Protein AF-A0A2E5E1Z0-F1 (afdb_monomer_lite)

Secondary structure (DSSP, 8-state):
--THHHHHHHHHHHHHHHTTTSS-TT---TT--HHHHHHHHHHHHHHHHHHHHHHTTSSS--HHHHHHHHHHHHHHHHHHHHHHHHHHH-GGGHHHHHHHHHHHHHHHHHHHHHHHHHHHHTT-TTHHHHHSSSHHHHHHHHHHHHHHSHHHHHHHHHSTTSS--TTS---

Radius of gyration: 18.11 Å; chains: 1; bounding box: 48×46×43 Å

Sequence (171 aa):
MNHISRFVWVFGLLLVLMSCKQQDPWHDSEEWDPETTARHLNVLLKAQVDVLQQAVGLDGLPQNLRQELWALLVDECDTGYEVFVRVNRNGRLKQQVCDALNSIVGDLQSRKVLLLEQLQAEGQSSILESTAPSHEAWEVLKPRINGYSVQALQIRCRHPEGYWDWSIPSD

Structure (mmCIF, N/CA/C/O backbone):
data_AF-A0A2E5E1Z0-F1
#
_entry.id   AF-A0A2E5E1Z0-F1
#
loop_
_atom_site.group_PDB
_atom_site.id
_atom_site.type_symbol
_atom_site.label_atom_id
_atom_site.label_alt_id
_atom_site.label_comp_id
_atom_site.label_asym_id
_atom_site.label_entity_id
_atom_site.label_seq_id
_atom_site.pdbx_PDB_ins_code
_atom_site.Cartn_x
_atom_site.Cartn_y
_atom_site.Cartn_z
_atom_site.occupancy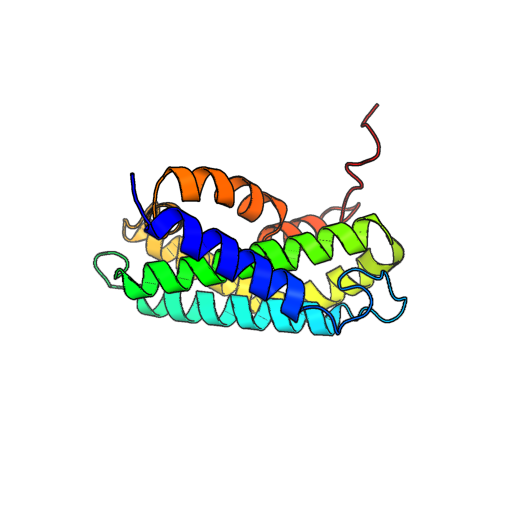
_atom_site.B_iso_or_equiv
_atom_site.auth_seq_id
_atom_site.auth_comp_id
_atom_site.auth_asym_id
_atom_site.auth_atom_id
_atom_site.pdbx_PDB_model_num
ATOM 1 N N . MET A 1 1 ? -4.996 -31.784 23.203 1.00 45.25 1 MET A N 1
ATOM 2 C CA . MET A 1 1 ? -4.063 -31.443 22.103 1.00 45.25 1 MET A CA 1
ATOM 3 C C . MET A 1 1 ? -4.874 -31.423 20.818 1.00 45.25 1 MET A C 1
ATOM 5 O O . MET A 1 1 ? -5.423 -32.447 20.438 1.00 45.25 1 MET A O 1
ATOM 9 N N . ASN A 1 2 ? -5.097 -30.224 20.278 1.00 40.16 2 ASN A N 1
ATOM 10 C CA . ASN A 1 2 ? -6.302 -29.867 19.523 1.00 40.16 2 ASN A CA 1
ATOM 11 C C . ASN A 1 2 ? -6.253 -30.242 18.035 1.00 40.16 2 ASN A C 1
ATOM 13 O O . ASN A 1 2 ? -5.338 -29.860 17.309 1.00 40.16 2 ASN A O 1
ATOM 17 N N . HIS A 1 3 ? -7.325 -30.890 17.573 1.00 42.09 3 HIS A N 1
ATOM 18 C CA . HIS A 1 3 ? -7.595 -31.250 16.176 1.00 42.09 3 HIS A CA 1
ATOM 19 C C . HIS A 1 3 ? -7.680 -30.051 15.210 1.00 42.09 3 HIS A C 1
ATOM 21 O O . HIS A 1 3 ? -7.555 -30.234 14.002 1.00 42.09 3 HIS A O 1
ATOM 27 N N . ILE A 1 4 ? -7.808 -28.826 15.728 1.00 48.97 4 ILE A N 1
ATOM 28 C CA . ILE A 1 4 ? -7.885 -27.586 14.938 1.00 48.97 4 ILE A CA 1
ATOM 29 C C . ILE A 1 4 ? -6.546 -27.270 14.248 1.00 48.97 4 ILE A C 1
ATOM 31 O O . ILE A 1 4 ? -6.531 -26.759 13.132 1.00 48.97 4 ILE A O 1
ATOM 35 N N . SER A 1 5 ? -5.414 -27.666 14.843 1.00 45.12 5 SER A N 1
ATOM 36 C CA . SER A 1 5 ? -4.092 -27.418 14.252 1.00 45.12 5 SER A CA 1
ATOM 37 C C . SER A 1 5 ? -3.875 -28.209 12.955 1.00 45.12 5 SER A C 1
ATOM 39 O O . SER A 1 5 ? -3.262 -27.694 12.031 1.00 45.12 5 SER A O 1
ATOM 41 N N . ARG A 1 6 ? -4.441 -29.415 12.810 1.00 46.44 6 ARG A N 1
ATOM 42 C CA . ARG A 1 6 ? -4.255 -30.228 11.592 1.00 46.44 6 ARG A CA 1
ATOM 43 C C . ARG A 1 6 ? -5.072 -29.733 10.393 1.00 46.44 6 ARG A C 1
ATOM 45 O O . ARG A 1 6 ? -4.667 -29.972 9.262 1.00 46.44 6 ARG A O 1
ATOM 52 N N . PHE A 1 7 ? -6.181 -29.028 10.620 1.00 46.41 7 PHE A N 1
ATOM 53 C CA . PHE A 1 7 ? -7.069 -28.578 9.541 1.00 46.41 7 PHE A CA 1
ATOM 54 C C . PHE A 1 7 ? -6.517 -27.361 8.781 1.00 46.41 7 PHE A C 1
ATOM 56 O O . PHE A 1 7 ? -6.636 -27.295 7.561 1.00 46.41 7 PHE A O 1
ATOM 63 N N . VAL A 1 8 ? -5.838 -26.443 9.478 1.00 52.44 8 VAL A N 1
ATOM 64 C CA . VAL A 1 8 ? -5.233 -25.244 8.866 1.00 52.44 8 VAL A CA 1
ATOM 65 C C . VAL A 1 8 ? -4.062 -25.613 7.949 1.00 52.44 8 VAL A C 1
ATOM 67 O O . VAL A 1 8 ? -3.936 -25.066 6.856 1.00 52.44 8 VAL A O 1
ATOM 70 N N . TRP A 1 9 ? -3.256 -26.608 8.333 1.00 45.88 9 TRP A N 1
ATOM 71 C CA . TRP A 1 9 ? -2.148 -27.083 7.499 1.00 45.88 9 TRP A CA 1
ATOM 72 C C . TRP A 1 9 ? -2.624 -27.795 6.230 1.00 45.88 9 TRP A C 1
ATOM 74 O O . TRP A 1 9 ? -2.034 -27.605 5.172 1.00 45.88 9 TRP A O 1
ATOM 84 N N . VAL A 1 10 ? -3.713 -28.568 6.301 1.00 5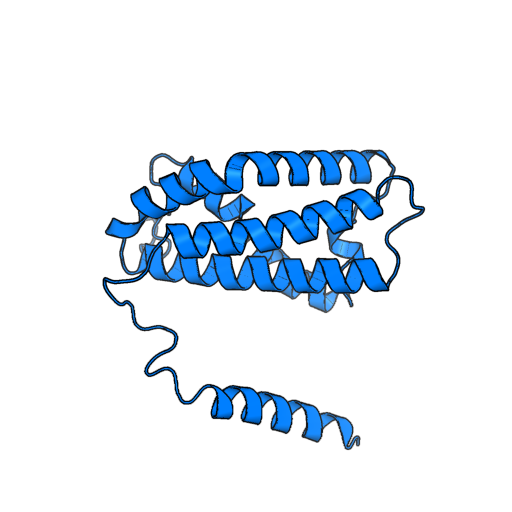3.34 10 VAL A N 1
ATOM 85 C CA . VAL A 1 10 ? -4.260 -29.272 5.128 1.00 53.34 10 VAL A CA 1
ATOM 86 C C . VAL A 1 10 ? -4.925 -28.299 4.150 1.00 53.34 10 VAL A C 1
ATOM 88 O O . VAL A 1 10 ? -4.770 -28.468 2.944 1.00 53.34 10 VAL A O 1
ATOM 91 N N . PHE A 1 11 ? -5.594 -27.246 4.635 1.00 51.34 11 PHE A N 1
ATOM 92 C CA . PHE A 1 11 ? -6.204 -26.232 3.766 1.00 51.34 11 PHE A CA 1
ATOM 93 C C . PHE A 1 11 ? -5.157 -25.313 3.113 1.00 51.34 11 PHE A C 1
ATOM 95 O O . PHE A 1 11 ? -5.265 -25.011 1.927 1.00 51.34 11 PHE A O 1
ATOM 102 N N . GLY A 1 12 ? -4.094 -24.949 3.843 1.00 50.94 12 GLY A N 1
ATOM 103 C CA . GLY A 1 12 ? -2.945 -24.231 3.281 1.00 50.94 12 GLY A CA 1
ATOM 104 C C . GLY A 1 12 ? -2.202 -25.045 2.215 1.00 50.94 12 GLY A C 1
ATOM 105 O O . GLY A 1 12 ? -1.870 -24.513 1.160 1.00 50.94 12 GLY A O 1
ATOM 106 N N . LEU A 1 13 ? -2.018 -26.355 2.431 1.00 47.66 13 LEU A N 1
ATOM 107 C CA . LEU A 1 13 ? -1.400 -27.244 1.440 1.00 47.66 13 LEU A CA 1
ATOM 108 C C . LEU A 1 13 ? -2.299 -27.454 0.207 1.00 47.66 13 LEU A C 1
ATOM 110 O O . LEU A 1 13 ? -1.798 -27.531 -0.910 1.00 47.66 13 LEU A O 1
ATOM 114 N N . LEU A 1 14 ? -3.623 -27.517 0.390 1.00 45.97 14 LEU A N 1
ATOM 115 C CA . LEU A 1 14 ? -4.590 -27.630 -0.707 1.00 45.97 14 LEU A CA 1
ATOM 116 C C . LEU A 1 14 ? -4.667 -26.359 -1.559 1.00 45.97 14 LEU A C 1
ATOM 118 O O . LEU A 1 14 ? -4.772 -26.475 -2.774 1.00 45.97 14 LEU A O 1
ATOM 122 N N . LEU A 1 15 ? -4.553 -25.166 -0.968 1.00 52.38 15 LEU A N 1
ATOM 123 C CA . LEU A 1 15 ? -4.454 -23.918 -1.735 1.00 52.38 15 LEU A CA 1
ATOM 124 C C . LEU A 1 15 ? -3.137 -23.843 -2.522 1.00 52.38 15 LEU A C 1
ATOM 126 O O . LEU A 1 15 ? -3.148 -23.454 -3.684 1.00 52.38 15 LEU A O 1
ATOM 130 N N . VAL A 1 16 ? -2.025 -24.314 -1.948 1.00 50.25 16 VAL A N 1
ATOM 131 C CA . VAL A 1 16 ? -0.734 -24.414 -2.654 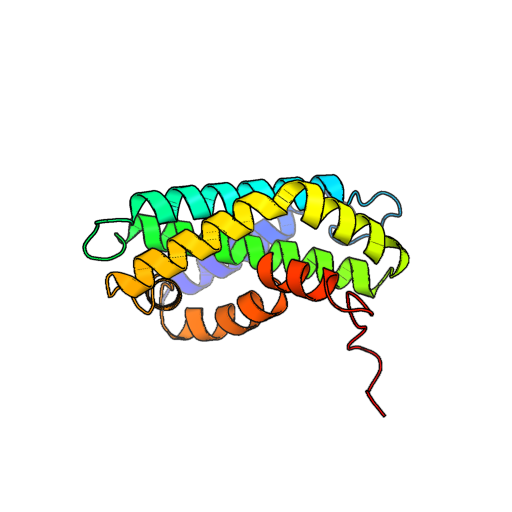1.00 50.25 16 VAL A CA 1
ATOM 132 C C . VAL A 1 16 ? -0.788 -25.426 -3.810 1.00 50.25 16 VAL A C 1
ATOM 134 O O . VAL A 1 16 ? -0.227 -25.171 -4.872 1.00 50.25 16 VAL A O 1
ATOM 137 N N . LEU A 1 17 ? -1.493 -26.551 -3.643 1.00 41.41 17 LEU A N 1
ATOM 138 C CA . LEU A 1 17 ? -1.612 -27.595 -4.670 1.00 41.41 17 LEU A CA 1
ATOM 139 C C . LEU A 1 17 ? -2.683 -27.296 -5.735 1.00 41.41 17 LEU A C 1
ATOM 141 O O . LEU A 1 17 ? -2.544 -27.750 -6.868 1.00 41.41 17 LEU A O 1
ATOM 145 N N . MET A 1 18 ? -3.731 -26.524 -5.424 1.00 42.41 18 MET A N 1
ATOM 146 C CA . MET A 1 18 ? -4.729 -26.089 -6.418 1.00 42.41 18 MET A CA 1
ATOM 147 C C . MET A 1 18 ? -4.286 -24.870 -7.239 1.00 42.41 18 MET A C 1
ATOM 149 O O . MET A 1 18 ? -4.858 -24.623 -8.298 1.00 42.41 18 MET A O 1
ATOM 153 N N . SER A 1 19 ? -3.212 -24.184 -6.839 1.00 42.31 19 SER A N 1
ATOM 154 C CA . SER A 1 19 ? -2.505 -23.216 -7.691 1.00 42.31 19 SER A CA 1
ATOM 155 C C . SER A 1 19 ? -1.679 -23.874 -8.812 1.00 42.31 19 SER A C 1
ATOM 157 O O . SER A 1 19 ? -1.123 -23.182 -9.666 1.00 42.31 19 SER A O 1
ATOM 159 N N . CYS A 1 20 ? -1.639 -25.211 -8.897 1.00 37.38 20 CYS A N 1
ATOM 160 C CA . CYS A 1 20 ? -1.053 -25.942 -10.024 1.00 37.38 20 CYS A CA 1
ATOM 161 C C . CYS A 1 20 ? -1.940 -25.897 -11.282 1.00 37.38 20 CYS A C 1
ATOM 163 O O . CYS A 1 20 ? -2.439 -26.930 -11.716 1.00 37.38 20 CYS A O 1
ATOM 165 N N . LYS A 1 21 ? -2.093 -24.715 -11.892 1.00 35.91 21 LYS A N 1
ATOM 166 C CA . LYS A 1 21 ? -2.239 -24.527 -13.355 1.00 35.91 21 LYS A CA 1
ATOM 167 C C . LYS A 1 21 ? -1.820 -23.133 -13.852 1.00 35.91 21 LYS A C 1
ATOM 169 O O . LYS A 1 21 ? -2.090 -22.805 -15.002 1.00 35.91 21 LYS A O 1
ATOM 174 N N . GLN A 1 22 ? -1.097 -22.348 -13.057 1.00 36.25 22 GLN A N 1
ATOM 175 C CA . GLN A 1 22 ? -0.175 -21.364 -13.621 1.00 36.25 22 GLN A CA 1
ATOM 176 C C . GLN A 1 22 ? 1.213 -21.993 -13.583 1.00 36.25 22 GLN A C 1
ATOM 178 O O . GLN A 1 22 ? 1.782 -22.201 -12.515 1.00 36.25 22 GLN A O 1
ATOM 183 N N . GLN A 1 23 ? 1.698 -22.401 -14.757 1.00 33.81 23 GLN A N 1
ATOM 184 C CA . GLN A 1 23 ? 3.114 -22.687 -14.965 1.00 33.81 23 GLN A CA 1
ATOM 185 C C . GLN A 1 23 ? 3.876 -21.430 -14.521 1.00 33.81 23 GLN A C 1
ATOM 187 O O . GLN A 1 23 ? 3.750 -20.395 -15.161 1.00 33.81 23 GLN A O 1
ATOM 192 N N . ASP A 1 24 ? 4.549 -21.524 -13.373 1.00 37.00 24 ASP A N 1
ATOM 193 C CA . ASP A 1 24 ? 5.311 -20.468 -12.697 1.00 37.00 24 ASP A CA 1
ATOM 194 C C . ASP A 1 24 ? 4.533 -19.201 -12.287 1.00 37.00 24 ASP A C 1
ATOM 196 O O . ASP A 1 24 ? 4.458 -18.240 -13.051 1.00 37.00 24 ASP A O 1
ATOM 200 N N . PRO A 1 25 ? 4.062 -19.092 -11.026 1.00 42.28 25 PRO A N 1
ATOM 201 C CA . PRO A 1 25 ? 3.481 -17.838 -10.530 1.00 42.28 25 PRO A CA 1
ATOM 202 C C . PRO A 1 25 ? 4.494 -16.674 -10.481 1.00 42.28 25 PRO A C 1
ATOM 204 O O . PRO A 1 25 ? 4.101 -15.524 -10.321 1.00 42.28 25 PRO A O 1
ATOM 207 N N . TRP A 1 26 ? 5.793 -16.953 -10.658 1.00 46.09 26 TRP A N 1
ATOM 208 C CA . TRP A 1 26 ? 6.887 -15.980 -10.563 1.00 46.09 26 TRP A CA 1
ATOM 209 C C . TRP A 1 26 ? 7.829 -16.006 -11.767 1.00 46.09 26 TRP A C 1
ATOM 211 O O . TRP A 1 26 ? 9.004 -15.657 -11.623 1.00 46.09 26 TRP A O 1
ATOM 221 N N . HIS A 1 27 ? 7.357 -16.431 -12.943 1.00 41.81 27 HIS A N 1
ATOM 222 C CA . HIS A 1 27 ? 8.147 -16.219 -14.148 1.00 41.81 27 HIS A CA 1
ATOM 223 C C . HIS A 1 27 ? 8.289 -14.703 -14.358 1.00 41.81 27 HIS A C 1
ATOM 225 O O . HIS A 1 27 ? 7.303 -13.964 -14.459 1.00 41.81 27 HIS A O 1
ATOM 231 N N . ASP A 1 28 ? 9.537 -14.237 -14.378 1.00 48.25 28 ASP A N 1
ATOM 232 C CA . ASP A 1 28 ? 9.949 -12.973 -14.983 1.00 48.25 28 ASP A CA 1
ATOM 233 C C . ASP A 1 28 ? 9.657 -13.067 -16.490 1.00 48.25 28 ASP A C 1
ATOM 235 O O . ASP A 1 28 ? 10.566 -13.211 -17.305 1.00 48.25 28 ASP A O 1
ATOM 239 N N . SER A 1 29 ? 8.380 -13.109 -16.878 1.00 48.94 29 SER A N 1
ATOM 240 C CA . SER A 1 29 ? 8.034 -12.991 -18.282 1.00 48.94 29 SER A CA 1
ATOM 241 C C . SER A 1 29 ? 8.337 -11.556 -18.695 1.00 48.94 29 SER A C 1
ATOM 243 O O . SER A 1 29 ? 8.016 -10.598 -17.989 1.00 48.94 29 SER A O 1
ATOM 245 N N . GLU A 1 30 ? 8.929 -11.393 -19.873 1.00 51.94 30 GLU A N 1
ATOM 246 C CA . GLU A 1 30 ? 9.078 -10.090 -20.535 1.00 51.94 30 GLU A CA 1
ATOM 247 C C . GLU A 1 30 ? 7.714 -9.407 -20.812 1.00 51.94 30 GLU A C 1
ATOM 249 O O . GLU A 1 30 ? 7.669 -8.294 -21.323 1.00 51.94 30 GLU A O 1
ATOM 254 N N . GLU A 1 31 ? 6.609 -10.068 -20.447 1.00 64.31 31 GLU A N 1
ATOM 255 C CA . GLU A 1 31 ? 5.212 -9.672 -20.615 1.00 64.31 31 GLU A CA 1
ATOM 256 C C . GLU A 1 31 ? 4.572 -9.099 -19.338 1.00 64.31 31 GLU A C 1
ATOM 258 O O . GLU A 1 31 ? 3.384 -8.775 -19.355 1.00 64.31 31 GLU A O 1
ATOM 263 N N . TRP A 1 32 ? 5.298 -8.997 -18.214 1.00 78.88 32 TRP A N 1
ATOM 264 C CA . TRP A 1 32 ? 4.739 -8.347 -17.025 1.00 78.88 32 TRP A CA 1
ATOM 265 C C . TRP A 1 32 ? 4.379 -6.893 -17.340 1.00 78.88 32 TRP A C 1
ATOM 267 O O . TRP A 1 32 ? 5.234 -6.121 -17.769 1.00 78.88 32 TRP A O 1
ATOM 277 N N . ASP A 1 33 ? 3.117 -6.534 -17.099 1.00 84.75 33 ASP A N 1
ATOM 278 C CA . ASP A 1 33 ? 2.579 -5.197 -17.329 1.00 84.75 33 ASP A CA 1
ATOM 279 C C . ASP A 1 33 ? 2.508 -4.398 -16.009 1.00 84.75 33 ASP A C 1
ATOM 281 O O . ASP A 1 33 ? 1.652 -4.673 -15.148 1.00 84.75 33 ASP A O 1
ATOM 285 N N . PRO A 1 34 ? 3.375 -3.380 -15.836 1.00 85.12 34 PRO A N 1
ATOM 286 C CA . PRO A 1 34 ? 3.345 -2.487 -14.685 1.00 85.12 34 PRO A CA 1
ATOM 287 C C . PRO A 1 34 ? 2.010 -1.762 -14.507 1.00 85.12 34 PRO A C 1
ATOM 289 O O . PRO A 1 34 ? 1.611 -1.502 -13.370 1.00 85.12 34 PRO A O 1
ATOM 292 N N . GLU A 1 35 ? 1.293 -1.451 -15.593 1.00 87.94 35 GLU A N 1
ATOM 293 C CA . GLU A 1 35 ? 0.014 -0.748 -15.501 1.00 87.94 35 GLU A CA 1
ATOM 294 C C . GLU A 1 35 ? -1.063 -1.618 -14.867 1.00 87.94 35 GLU A C 1
ATOM 296 O O . GLU A 1 35 ? -1.793 -1.153 -13.991 1.00 87.94 35 GLU A O 1
ATOM 301 N N . THR A 1 36 ? -1.165 -2.886 -15.268 1.00 88.38 36 THR A N 1
ATOM 302 C CA . THR A 1 36 ? -2.116 -3.828 -14.665 1.00 88.38 36 THR A CA 1
ATOM 303 C C . THR A 1 36 ? -1.869 -3.970 -13.162 1.00 88.38 36 THR A C 1
ATOM 305 O O . THR A 1 36 ? -2.815 -3.914 -12.372 1.00 88.38 36 THR A O 1
ATOM 308 N N . THR A 1 37 ? -0.603 -4.051 -12.746 1.00 89.44 37 THR A N 1
ATOM 309 C CA . THR A 1 37 ? -0.252 -4.118 -11.319 1.00 89.44 37 THR A CA 1
ATOM 310 C C . THR A 1 37 ? -0.587 -2.814 -10.590 1.00 89.44 37 THR A C 1
ATOM 312 O O . THR A 1 37 ? -1.191 -2.840 -9.517 1.00 89.44 37 THR A O 1
ATOM 315 N N . ALA A 1 38 ? -0.288 -1.658 -11.189 1.00 89.44 38 ALA A N 1
ATOM 316 C CA . ALA A 1 38 ? -0.654 -0.357 -10.633 1.00 89.44 38 ALA A CA 1
ATOM 317 C C . ALA A 1 38 ? -2.179 -0.186 -10.502 1.00 89.44 38 ALA A C 1
ATOM 319 O O . ALA A 1 38 ? -2.653 0.350 -9.500 1.00 89.44 38 ALA A O 1
ATOM 320 N N . ARG A 1 39 ? -2.972 -0.696 -11.455 1.00 90.06 39 ARG A N 1
ATOM 321 C CA . ARG A 1 39 ? -4.442 -0.722 -11.354 1.00 90.06 39 ARG A CA 1
ATOM 322 C C . ARG A 1 39 ? -4.919 -1.623 -10.219 1.00 90.06 39 ARG A C 1
ATOM 324 O O . ARG A 1 39 ? -5.860 -1.248 -9.525 1.00 90.06 39 ARG A O 1
ATOM 331 N N . HIS A 1 40 ? -4.282 -2.772 -9.999 1.00 89.75 40 HIS A N 1
ATOM 332 C CA . HIS A 1 40 ? -4.621 -3.638 -8.870 1.00 89.75 40 HIS A CA 1
ATOM 333 C C . HIS A 1 40 ? -4.343 -2.950 -7.525 1.00 89.75 40 HIS A C 1
ATOM 335 O O . HIS A 1 40 ? -5.241 -2.855 -6.688 1.00 89.75 40 HIS A O 1
ATOM 341 N N . LEU A 1 41 ? -3.154 -2.360 -7.364 1.00 92.56 41 LEU A N 1
ATOM 342 C CA . LEU A 1 41 ? -2.808 -1.552 -6.190 1.00 92.56 41 LEU A CA 1
ATOM 343 C C . LEU A 1 41 ? -3.790 -0.391 -5.984 1.00 92.56 41 LEU A C 1
ATOM 345 O O . LEU A 1 41 ? -4.196 -0.114 -4.859 1.00 92.56 41 LEU A O 1
ATOM 349 N N . ASN A 1 42 ? -4.237 0.251 -7.065 1.00 92.12 42 ASN A N 1
ATOM 350 C CA . ASN A 1 42 ? -5.248 1.303 -7.009 1.00 92.12 42 ASN A CA 1
ATOM 351 C C . ASN A 1 42 ? -6.608 0.804 -6.491 1.00 92.12 42 ASN A C 1
ATOM 353 O O . ASN A 1 42 ? -7.277 1.515 -5.744 1.00 92.12 42 ASN A O 1
ATOM 357 N N . VAL A 1 43 ? -7.025 -0.410 -6.863 1.00 92.50 43 VAL A N 1
ATOM 358 C CA . VAL A 1 43 ? -8.261 -1.030 -6.351 1.00 92.50 43 VAL A CA 1
ATOM 359 C C . VAL A 1 43 ? -8.149 -1.314 -4.855 1.00 92.50 43 VAL A C 1
ATOM 361 O O . VAL A 1 43 ? -9.056 -0.940 -4.110 1.00 92.50 43 VAL A O 1
ATOM 364 N N . LEU A 1 44 ? -7.037 -1.909 -4.409 1.00 92.81 44 LEU A N 1
ATOM 365 C CA . LEU A 1 44 ? -6.779 -2.154 -2.985 1.00 92.81 44 LEU A CA 1
ATOM 366 C C . LEU A 1 44 ? -6.804 -0.842 -2.199 1.00 92.81 44 LEU A C 1
ATOM 368 O O . LEU A 1 44 ? -7.491 -0.721 -1.187 1.00 92.81 44 LEU A O 1
ATOM 372 N N . LEU A 1 45 ? -6.117 0.174 -2.716 1.00 93.50 45 LEU A N 1
ATOM 373 C CA . LEU A 1 45 ? -6.042 1.485 -2.096 1.00 93.50 45 LEU A CA 1
ATOM 374 C C . LEU A 1 45 ? -7.405 2.174 -2.016 1.00 93.50 45 LEU A C 1
ATOM 376 O O . LEU A 1 45 ? -7.735 2.760 -0.987 1.00 93.50 45 LEU A O 1
ATOM 380 N N . LYS A 1 46 ? -8.218 2.076 -3.071 1.00 94.88 46 LYS A N 1
ATOM 381 C CA . LYS A 1 46 ? -9.591 2.583 -3.067 1.00 94.88 46 LYS A CA 1
ATOM 382 C C . LYS A 1 46 ? -10.423 1.916 -1.973 1.00 94.88 46 LYS A C 1
ATOM 384 O O . LYS A 1 46 ? -11.068 2.623 -1.209 1.00 94.88 46 LYS A O 1
ATOM 389 N N . ALA A 1 47 ? -10.366 0.590 -1.859 1.00 94.62 47 ALA A N 1
ATOM 390 C CA . ALA A 1 47 ? -11.096 -0.138 -0.825 1.00 94.62 47 ALA A CA 1
ATOM 391 C C . ALA A 1 47 ? -10.657 0.288 0.586 1.00 94.62 47 ALA A C 1
ATOM 393 O O . ALA A 1 47 ? -11.495 0.554 1.443 1.00 94.62 47 ALA A O 1
ATOM 394 N N . GLN A 1 48 ? -9.351 0.455 0.817 1.00 92.56 48 GLN A N 1
ATOM 395 C CA . GLN A 1 48 ? -8.852 0.963 2.099 1.00 92.56 48 GLN A CA 1
ATOM 396 C C . GLN A 1 48 ? -9.353 2.380 2.386 1.00 92.56 48 GLN A C 1
ATOM 398 O O . GLN A 1 48 ? -9.774 2.674 3.500 1.00 92.56 48 GLN A O 1
ATOM 403 N N . VAL A 1 49 ? -9.330 3.259 1.383 1.00 93.25 49 VAL A N 1
ATOM 404 C CA . VAL A 1 49 ? -9.852 4.626 1.477 1.00 93.25 49 VAL A CA 1
ATOM 405 C C . VAL A 1 49 ? -11.348 4.630 1.805 1.00 93.25 49 VAL A C 1
ATOM 407 O O . VAL A 1 49 ? -11.780 5.443 2.620 1.00 93.25 49 VAL A O 1
ATOM 410 N N . ASP A 1 50 ? -12.128 3.723 1.218 1.00 93.44 50 ASP A N 1
ATOM 411 C CA . ASP A 1 50 ? -13.560 3.584 1.487 1.00 93.44 50 ASP A CA 1
ATOM 412 C C . ASP A 1 50 ? -13.818 3.078 2.922 1.00 93.44 50 ASP A C 1
ATOM 414 O O . ASP A 1 50 ? -14.726 3.570 3.595 1.00 93.44 50 ASP A O 1
ATOM 418 N N . VAL A 1 51 ? -12.998 2.155 3.439 1.00 91.31 51 VAL A N 1
ATOM 419 C CA . VAL A 1 51 ? -13.065 1.702 4.844 1.00 91.31 51 VAL A CA 1
ATOM 420 C C . VAL A 1 51 ? -12.664 2.819 5.813 1.00 91.31 51 VAL A C 1
ATOM 422 O O . VAL A 1 51 ? -13.355 3.058 6.802 1.00 91.31 51 VAL A O 1
ATOM 425 N N . LEU A 1 52 ? -11.583 3.548 5.522 1.00 89.38 52 LEU A N 1
ATOM 426 C C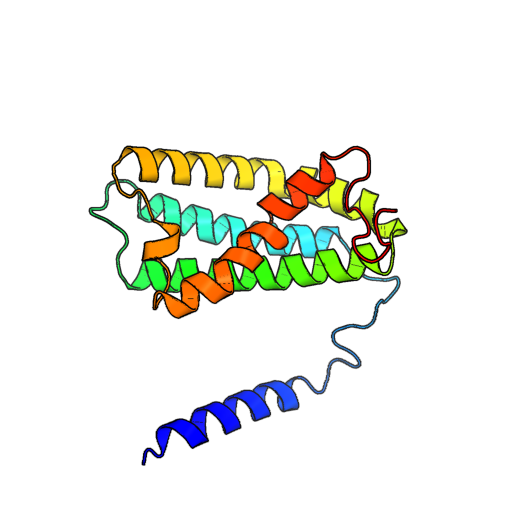A . LEU A 1 52 ? -11.122 4.670 6.346 1.00 89.38 52 LEU A CA 1
ATOM 427 C C . LEU A 1 52 ? -12.149 5.808 6.386 1.00 89.38 52 LEU A C 1
ATOM 429 O O . LEU A 1 52 ? -12.362 6.393 7.441 1.00 89.38 52 LEU A O 1
ATOM 433 N N . GLN A 1 53 ? -12.833 6.096 5.275 1.00 90.12 53 GLN A N 1
ATOM 434 C CA . GLN A 1 53 ? -13.924 7.079 5.252 1.00 90.12 53 GLN A CA 1
ATOM 435 C C . GLN A 1 53 ? -15.097 6.677 6.139 1.00 90.12 53 GLN A C 1
ATOM 437 O O . GLN A 1 53 ? -15.661 7.532 6.812 1.00 90.12 53 GLN A O 1
ATOM 442 N N . GLN A 1 54 ? -15.456 5.392 6.159 1.00 89.19 54 GLN A N 1
ATOM 443 C CA . GLN A 1 54 ? -16.504 4.889 7.050 1.00 89.19 54 GLN A CA 1
ATOM 444 C C . GLN A 1 54 ? -16.117 5.006 8.529 1.00 89.19 54 GLN A C 1
ATOM 446 O O . GLN A 1 54 ? -17.002 5.075 9.375 1.00 89.19 54 GLN A O 1
ATOM 451 N N . ALA A 1 55 ? -14.818 5.030 8.839 1.00 84.19 55 ALA A N 1
ATOM 452 C CA . ALA A 1 55 ? -14.316 5.181 10.199 1.00 84.19 55 ALA A CA 1
ATOM 453 C C . ALA A 1 55 ? -14.342 6.630 10.716 1.00 84.19 55 ALA A C 1
ATOM 455 O O . ALA A 1 55 ? -14.309 6.838 11.930 1.00 84.19 55 ALA A O 1
ATOM 456 N N . VAL A 1 56 ? -14.407 7.626 9.825 1.00 82.94 56 VAL A N 1
ATOM 457 C CA . VAL A 1 56 ? -14.445 9.044 10.210 1.00 82.94 56 VAL A CA 1
ATOM 458 C C . VAL A 1 56 ? -15.692 9.325 11.047 1.00 82.94 56 VAL A C 1
ATOM 460 O O . VAL A 1 56 ? -16.811 9.011 10.641 1.00 82.94 56 VAL A O 1
ATOM 463 N N . GLY A 1 57 ? -15.502 9.934 12.220 1.00 77.12 57 GLY A N 1
ATOM 464 C CA . GLY A 1 57 ? -16.590 10.236 13.151 1.00 77.12 57 GLY A CA 1
ATOM 465 C C . GLY A 1 57 ? -17.125 9.039 13.948 1.00 77.12 57 GLY A C 1
ATOM 466 O O . GLY A 1 57 ? -18.086 9.208 14.700 1.00 77.12 57 GLY A O 1
ATOM 467 N N . LEU A 1 58 ? -16.527 7.848 13.819 1.00 80.94 58 LEU A N 1
ATOM 468 C CA . LEU A 1 58 ? -16.778 6.729 14.732 1.00 80.94 58 LEU A CA 1
ATOM 469 C C . LEU A 1 58 ? -15.885 6.828 15.978 1.00 80.94 58 LEU A C 1
ATOM 471 O O . LEU A 1 58 ? -14.776 7.354 15.924 1.00 80.94 58 LEU A O 1
ATOM 475 N N . ASP A 1 59 ? -16.346 6.266 17.097 1.00 76.94 59 ASP A N 1
ATOM 476 C CA . ASP A 1 59 ? -15.527 6.074 18.303 1.00 76.94 59 ASP A CA 1
ATOM 477 C C . ASP A 1 59 ? -14.637 4.825 18.133 1.00 76.94 59 ASP A C 1
ATOM 479 O O . ASP A 1 59 ? -14.920 3.738 18.642 1.00 76.94 59 ASP A O 1
ATOM 483 N N . GLY A 1 60 ? -13.604 4.967 17.296 1.00 73.81 60 GLY A N 1
ATOM 484 C CA . GLY A 1 60 ? -12.711 3.884 16.877 1.00 73.81 60 GLY A CA 1
ATOM 485 C C . GLY A 1 60 ? -13.280 2.991 15.767 1.00 73.81 60 GLY A C 1
ATOM 486 O O . GLY A 1 60 ? -14.404 3.167 15.299 1.00 73.81 60 GLY A O 1
ATOM 487 N N . LEU A 1 61 ? -12.483 2.014 15.310 1.00 78.62 61 LEU A N 1
ATOM 488 C CA . LEU A 1 61 ? -12.868 1.150 14.188 1.00 78.62 61 LEU A CA 1
ATOM 489 C C . LEU A 1 61 ? -13.641 -0.093 14.666 1.00 78.62 61 LEU A C 1
ATOM 491 O O . LEU A 1 61 ? -13.087 -0.925 15.402 1.00 78.62 61 LEU A O 1
ATOM 495 N N . PRO A 1 62 ? -14.883 -0.300 14.187 1.00 83.88 62 PRO A N 1
ATOM 496 C CA . PRO A 1 62 ? -15.622 -1.542 14.379 1.00 83.88 62 PRO A CA 1
ATOM 497 C C . PRO A 1 62 ? -14.806 -2.771 13.969 1.00 83.88 62 PRO A C 1
ATOM 499 O O . PRO A 1 62 ? -14.015 -2.731 13.028 1.00 83.88 62 PRO A O 1
ATOM 502 N N . GLN A 1 63 ? -15.009 -3.897 14.660 1.00 85.81 63 GLN A N 1
ATOM 503 C CA . GLN A 1 63 ? -14.214 -5.113 14.448 1.00 85.81 63 GLN A CA 1
ATOM 504 C C . GLN A 1 63 ? -14.233 -5.610 12.992 1.00 85.81 63 GLN A C 1
ATOM 506 O O . GLN A 1 63 ? -13.198 -6.043 12.494 1.00 85.81 63 GLN A O 1
ATOM 511 N N . ASN A 1 64 ? -15.375 -5.530 12.308 1.00 88.44 64 ASN A N 1
ATOM 512 C CA . ASN A 1 64 ? -15.490 -5.913 10.900 1.00 88.44 64 ASN A CA 1
ATOM 513 C C . ASN A 1 64 ? -14.627 -5.021 9.992 1.00 88.44 64 ASN A C 1
ATOM 515 O O . ASN A 1 64 ? -13.879 -5.546 9.176 1.00 88.44 64 ASN A O 1
ATOM 519 N N . LEU A 1 65 ? -14.663 -3.696 10.187 1.00 89.56 65 LEU A N 1
ATOM 520 C CA . LEU A 1 65 ? -13.852 -2.754 9.406 1.00 89.56 65 LEU A CA 1
ATOM 521 C C . LEU A 1 65 ? -12.358 -2.914 9.698 1.00 89.56 65 LEU A C 1
ATOM 523 O O . LEU A 1 65 ? -11.537 -2.789 8.796 1.00 89.56 65 LEU A O 1
ATOM 527 N N . ARG A 1 66 ? -11.992 -3.250 10.941 1.00 88.31 66 ARG A N 1
ATOM 528 C CA . ARG A 1 66 ? -10.604 -3.581 11.292 1.00 88.31 66 ARG A CA 1
ATOM 529 C C . ARG A 1 66 ? -10.092 -4.803 10.544 1.00 88.31 66 ARG A C 1
ATOM 531 O O . ARG A 1 66 ? -8.998 -4.757 9.999 1.00 88.31 66 ARG A O 1
ATOM 538 N N . GLN A 1 67 ? -10.878 -5.878 10.514 1.00 89.88 67 GLN A N 1
ATOM 539 C CA . GLN A 1 67 ? -10.514 -7.106 9.805 1.00 89.88 67 GLN A CA 1
ATOM 540 C C . GLN A 1 67 ? -10.400 -6.877 8.297 1.00 89.88 67 GLN A C 1
ATOM 542 O O . GLN A 1 67 ? -9.462 -7.372 7.677 1.00 89.88 67 GLN A O 1
ATOM 547 N N . GLU A 1 68 ? -11.324 -6.106 7.725 1.00 92.88 68 GLU A N 1
ATOM 548 C CA . GLU A 1 68 ? -11.295 -5.732 6.313 1.00 92.88 68 GLU A CA 1
ATOM 549 C C . GLU A 1 68 ? -10.062 -4.883 5.979 1.00 92.88 68 GLU A C 1
ATOM 551 O O . GLU A 1 68 ? -9.297 -5.236 5.084 1.00 92.88 68 GLU A O 1
ATOM 556 N N . LEU A 1 69 ? -9.804 -3.819 6.748 1.00 91.56 69 LEU A N 1
ATOM 557 C CA . LEU A 1 69 ? -8.628 -2.969 6.557 1.00 91.56 69 LEU A CA 1
ATOM 558 C C . LEU A 1 69 ? -7.323 -3.754 6.736 1.00 91.56 69 LEU A C 1
ATOM 560 O O . LEU A 1 69 ? -6.390 -3.570 5.960 1.00 91.56 69 LEU A O 1
ATOM 564 N N . TRP A 1 70 ? -7.264 -4.666 7.709 1.00 91.94 70 TRP A N 1
ATOM 565 C CA . TRP A 1 70 ? -6.113 -5.543 7.904 1.00 91.94 70 TRP A CA 1
ATOM 566 C C . TRP A 1 70 ? -5.846 -6.434 6.688 1.00 91.94 70 TRP A C 1
ATOM 568 O O . TRP A 1 70 ? -4.712 -6.493 6.218 1.00 91.94 70 TRP A O 1
ATOM 578 N N . ALA A 1 71 ? -6.876 -7.099 6.159 1.00 92.44 71 ALA A N 1
ATOM 579 C CA . ALA A 1 71 ? -6.744 -7.942 4.971 1.00 92.44 71 ALA A CA 1
ATOM 580 C C . ALA A 1 71 ? -6.245 -7.131 3.764 1.00 92.44 71 ALA A C 1
ATOM 582 O O . ALA A 1 71 ? -5.276 -7.518 3.118 1.00 92.44 71 ALA A O 1
ATOM 583 N N . LEU A 1 72 ? -6.825 -5.949 3.537 1.00 94.19 72 LEU A N 1
ATOM 584 C CA . LEU A 1 72 ? -6.417 -5.058 2.451 1.00 94.19 72 LEU A CA 1
ATOM 585 C C . LEU A 1 72 ? -4.972 -4.556 2.591 1.00 94.19 72 LEU A C 1
ATOM 587 O O . LEU A 1 72 ? -4.300 -4.355 1.580 1.00 94.19 72 LEU A O 1
ATOM 591 N N . LEU A 1 73 ? -4.489 -4.323 3.816 1.00 92.00 73 LEU A N 1
ATOM 592 C CA . LEU A 1 73 ? -3.097 -3.932 4.069 1.00 92.00 73 LEU A CA 1
ATOM 593 C C . LEU A 1 73 ? -2.125 -5.082 3.791 1.00 92.00 73 LEU A C 1
ATOM 595 O O . LEU A 1 73 ? -1.037 -4.843 3.267 1.00 92.00 73 LEU A O 1
ATOM 599 N N . VAL A 1 74 ? -2.505 -6.317 4.131 1.00 91.62 74 VAL A N 1
ATOM 600 C CA . VAL A 1 74 ? -1.718 -7.513 3.803 1.00 91.62 74 VAL A CA 1
ATOM 601 C C . VAL A 1 74 ? -1.618 -7.674 2.285 1.00 91.62 74 VAL A C 1
ATOM 603 O O . VAL A 1 74 ? -0.504 -7.764 1.773 1.00 91.62 74 VAL A O 1
ATOM 606 N N . ASP A 1 75 ? -2.742 -7.597 1.569 1.00 93.19 75 ASP A N 1
ATOM 607 C CA . ASP A 1 75 ? -2.778 -7.725 0.106 1.00 93.19 75 ASP A CA 1
ATOM 608 C C . ASP A 1 75 ? -1.972 -6.617 -0.595 1.00 93.19 75 ASP A C 1
ATOM 610 O O . ASP A 1 75 ? -1.241 -6.878 -1.556 1.00 93.19 75 ASP A O 1
ATOM 614 N N . GLU A 1 76 ? -2.051 -5.375 -0.097 1.00 92.88 76 GLU A N 1
ATOM 615 C CA . GLU A 1 76 ? -1.249 -4.250 -0.599 1.00 92.88 76 GLU A CA 1
ATOM 616 C C . GLU A 1 76 ? 0.250 -4.530 -0.446 1.00 92.88 76 GLU A C 1
ATOM 618 O O . GLU A 1 76 ? 1.023 -4.316 -1.382 1.00 92.88 76 GLU A O 1
ATOM 623 N N . CYS A 1 77 ? 0.663 -5.018 0.727 1.00 89.75 77 CYS A N 1
ATOM 624 C CA . CYS A 1 77 ? 2.063 -5.313 1.011 1.00 89.75 77 CYS A CA 1
ATOM 625 C C . CYS A 1 77 ? 2.593 -6.477 0.175 1.00 89.75 77 CYS A C 1
ATOM 627 O O . CYS A 1 77 ? 3.718 -6.399 -0.314 1.00 89.75 77 CYS A O 1
ATOM 629 N N . ASP A 1 78 ? 1.812 -7.544 0.016 1.00 88.69 78 ASP A N 1
ATOM 630 C CA . ASP A 1 78 ? 2.230 -8.719 -0.748 1.00 88.69 78 ASP A CA 1
ATOM 631 C C . ASP A 1 78 ? 2.329 -8.383 -2.248 1.00 88.69 78 ASP A C 1
ATOM 633 O O . ASP A 1 78 ? 3.341 -8.695 -2.883 1.00 88.69 78 ASP A O 1
ATOM 637 N N . THR A 1 79 ? 1.362 -7.631 -2.791 1.00 89.19 79 THR A N 1
ATOM 638 C CA . THR A 1 79 ? 1.424 -7.113 -4.171 1.00 89.19 79 THR A CA 1
ATOM 639 C C . THR A 1 79 ? 2.631 -6.196 -4.366 1.00 89.19 79 THR A C 1
ATOM 641 O O . THR A 1 79 ? 3.364 -6.293 -5.351 1.00 89.19 79 THR A O 1
ATOM 644 N N . GLY A 1 80 ? 2.873 -5.278 -3.431 1.00 89.81 80 GLY A N 1
ATOM 645 C CA . GLY A 1 80 ? 3.998 -4.364 -3.557 1.00 89.81 80 GLY A CA 1
ATOM 646 C C . GLY A 1 80 ? 5.362 -5.028 -3.337 1.00 89.81 80 GLY A C 1
ATOM 647 O O . GLY A 1 80 ? 6.356 -4.598 -3.928 1.00 89.81 80 GLY A O 1
ATOM 648 N N . TYR A 1 81 ? 5.423 -6.121 -2.569 1.00 88.19 81 TYR A N 1
ATOM 649 C CA . TYR A 1 81 ? 6.623 -6.949 -2.453 1.00 88.19 81 TYR A CA 1
ATOM 650 C C . TYR A 1 81 ? 6.949 -7.626 -3.786 1.00 88.19 81 TYR A C 1
ATOM 652 O O . TYR A 1 81 ? 8.104 -7.611 -4.213 1.00 88.19 81 TYR A O 1
ATOM 660 N N . GLU A 1 82 ? 5.938 -8.151 -4.482 1.00 86.88 82 GLU A N 1
ATOM 661 C CA . GLU A 1 82 ? 6.103 -8.686 -5.833 1.00 86.88 82 GLU A CA 1
ATOM 662 C C . GLU A 1 82 ? 6.680 -7.635 -6.791 1.00 86.88 82 GLU A C 1
ATOM 664 O O . GLU A 1 82 ? 7.681 -7.906 -7.462 1.00 86.88 82 GLU A O 1
ATOM 669 N N . VAL A 1 83 ? 6.104 -6.425 -6.816 1.00 87.38 83 VAL A N 1
ATOM 670 C CA . VAL A 1 83 ? 6.613 -5.305 -7.631 1.00 87.38 83 VAL A CA 1
ATOM 671 C C . VAL A 1 83 ? 8.088 -5.053 -7.329 1.00 87.38 83 VAL A C 1
ATOM 673 O O . VAL A 1 83 ? 8.908 -4.980 -8.245 1.00 87.38 83 VAL A O 1
ATOM 676 N N . PHE A 1 84 ? 8.442 -4.955 -6.046 1.00 86.19 84 PHE A N 1
ATOM 677 C CA . PHE A 1 84 ? 9.817 -4.721 -5.614 1.00 86.19 84 PHE A CA 1
ATOM 678 C C . PHE A 1 84 ? 10.775 -5.817 -6.104 1.00 86.19 84 PHE A C 1
ATOM 680 O O . PHE A 1 84 ? 11.832 -5.507 -6.658 1.00 86.19 84 PHE A O 1
ATOM 687 N N . VAL A 1 85 ? 10.411 -7.093 -5.945 1.00 84.06 85 VAL A N 1
ATOM 688 C CA . VAL A 1 85 ? 11.238 -8.225 -6.390 1.00 84.06 85 VAL A CA 1
ATOM 689 C C . VAL A 1 85 ? 11.434 -8.203 -7.906 1.00 84.06 85 VAL A C 1
ATOM 691 O O . VAL A 1 85 ? 12.571 -8.332 -8.364 1.00 84.06 85 VAL A O 1
ATOM 694 N N . ARG A 1 86 ? 10.366 -7.994 -8.686 1.00 83.44 86 ARG A N 1
ATOM 695 C CA . ARG A 1 86 ? 10.435 -7.944 -10.157 1.00 83.44 86 ARG A CA 1
ATOM 696 C C . ARG A 1 86 ? 11.308 -6.791 -10.648 1.00 83.44 86 ARG A C 1
ATOM 698 O O . ARG A 1 86 ? 12.156 -6.981 -11.517 1.00 83.44 86 ARG A O 1
ATOM 705 N N . VAL A 1 87 ? 11.162 -5.608 -10.052 1.00 82.00 87 VAL A N 1
ATOM 706 C CA . VAL A 1 87 ? 11.968 -4.430 -10.406 1.00 82.00 87 VAL A CA 1
ATOM 707 C C . VAL A 1 87 ? 13.448 -4.622 -10.063 1.00 82.00 87 VAL A C 1
ATOM 709 O O . VAL A 1 87 ? 14.306 -4.208 -10.843 1.00 82.00 87 VAL A O 1
ATOM 712 N N . ASN A 1 88 ? 13.773 -5.264 -8.937 1.00 79.06 88 ASN A N 1
ATOM 713 C CA . ASN A 1 88 ? 15.169 -5.550 -8.588 1.00 79.06 88 ASN A CA 1
ATOM 714 C C . ASN A 1 88 ? 15.809 -6.569 -9.530 1.00 79.06 88 ASN A C 1
ATOM 716 O O . ASN A 1 88 ? 16.973 -6.425 -9.889 1.00 79.06 88 ASN A O 1
ATOM 720 N N . ARG A 1 89 ? 15.054 -7.581 -9.966 1.00 79.50 89 ARG A N 1
ATOM 721 C CA . ARG A 1 89 ? 15.546 -8.566 -10.940 1.00 79.50 89 ARG A CA 1
ATOM 722 C C . ARG A 1 89 ? 15.698 -7.977 -12.336 1.00 79.50 89 ARG A C 1
ATOM 724 O O . ARG A 1 89 ? 16.624 -8.339 -13.056 1.00 79.50 89 ARG A O 1
ATOM 731 N N . ASN A 1 90 ? 14.812 -7.059 -12.715 1.00 79.81 90 ASN A N 1
ATOM 732 C CA . ASN A 1 90 ? 14.849 -6.389 -14.003 1.00 79.81 90 ASN A CA 1
ATOM 733 C C . ASN A 1 90 ? 14.704 -4.871 -13.844 1.00 79.81 90 ASN A C 1
ATOM 735 O O . ASN A 1 90 ? 13.620 -4.293 -13.956 1.00 79.81 90 ASN A O 1
ATOM 739 N N . GLY A 1 91 ? 15.849 -4.207 -13.676 1.00 79.06 91 GLY A N 1
ATOM 740 C CA . GLY A 1 91 ? 15.916 -2.758 -13.506 1.00 79.06 91 GLY A CA 1
ATOM 741 C C . GLY A 1 91 ? 15.363 -1.938 -14.679 1.00 79.06 91 GLY A C 1
ATOM 742 O O . GLY A 1 91 ? 15.097 -0.751 -14.503 1.00 79.06 91 GLY A O 1
ATOM 743 N N . ARG A 1 92 ? 15.135 -2.534 -15.861 1.00 81.62 92 ARG A N 1
ATOM 744 C CA . ARG A 1 92 ? 14.511 -1.832 -17.000 1.00 81.62 92 ARG A CA 1
ATOM 745 C C . ARG A 1 92 ? 13.045 -1.479 -16.738 1.00 81.62 92 ARG A C 1
ATOM 747 O O . ARG A 1 92 ? 12.532 -0.541 -17.339 1.00 81.62 92 ARG A O 1
ATOM 754 N N . LEU A 1 93 ? 12.393 -2.189 -15.819 1.00 81.88 93 LEU A N 1
ATOM 755 C CA . LEU A 1 93 ? 10.998 -1.963 -15.442 1.00 81.88 93 LEU A CA 1
ATOM 756 C C . LEU A 1 93 ? 10.815 -0.736 -14.536 1.00 81.88 93 LEU A C 1
ATOM 758 O O . LEU A 1 93 ? 9.696 -0.250 -14.399 1.00 81.88 93 LEU A O 1
ATOM 762 N N . LYS A 1 94 ? 11.898 -0.213 -13.936 1.00 85.69 94 LYS A N 1
ATOM 763 C CA . LYS A 1 94 ? 11.858 0.885 -12.951 1.00 85.69 94 LYS A CA 1
ATOM 764 C C . LYS A 1 94 ? 11.035 2.076 -13.435 1.00 85.69 94 LYS A C 1
ATOM 766 O O . LYS A 1 94 ? 10.117 2.501 -12.739 1.00 85.69 94 LYS A O 1
ATOM 771 N N . GLN A 1 95 ? 11.351 2.588 -14.626 1.00 86.62 95 GLN A N 1
ATOM 772 C CA . GLN A 1 95 ? 10.689 3.780 -15.153 1.00 86.62 95 GLN A CA 1
ATOM 773 C C . GLN A 1 95 ? 9.203 3.518 -15.421 1.00 86.62 95 GLN A C 1
ATOM 775 O O . GLN A 1 95 ? 8.363 4.287 -14.972 1.00 86.62 95 GLN A O 1
ATOM 780 N N . GLN A 1 96 ? 8.876 2.388 -16.054 1.00 88.00 96 GLN A N 1
ATOM 781 C CA . GLN A 1 96 ? 7.493 2.017 -16.370 1.00 88.00 96 GLN A CA 1
ATOM 782 C C . GLN A 1 96 ? 6.637 1.871 -15.103 1.00 88.00 96 GLN A C 1
ATOM 784 O O . GLN A 1 96 ? 5.512 2.361 -15.052 1.00 88.00 96 GLN A O 1
ATOM 789 N N . VAL A 1 97 ? 7.183 1.249 -14.051 1.00 90.31 97 VAL A N 1
ATOM 790 C CA . VAL A 1 97 ? 6.515 1.128 -12.747 1.00 90.31 97 VAL A CA 1
ATOM 791 C C . VAL A 1 97 ? 6.300 2.493 -12.109 1.00 90.31 97 VAL A C 1
ATOM 793 O O . VAL A 1 97 ? 5.208 2.767 -11.616 1.00 90.31 97 VAL A O 1
ATOM 796 N N . CYS A 1 98 ? 7.313 3.358 -12.111 1.00 90.19 98 CYS A N 1
ATOM 797 C CA . CYS A 1 98 ? 7.176 4.685 -11.522 1.00 90.19 98 CYS A CA 1
ATOM 798 C C . CYS A 1 98 ? 6.173 5.563 -12.265 1.00 90.19 98 CYS A C 1
ATOM 800 O O . CYS A 1 98 ? 5.365 6.230 -11.616 1.00 90.19 98 CYS A O 1
ATOM 802 N N . ASP A 1 99 ? 6.166 5.517 -13.594 1.00 90.81 99 ASP A N 1
ATOM 803 C CA . ASP A 1 99 ? 5.197 6.243 -14.411 1.00 90.81 99 ASP A CA 1
ATOM 804 C C . ASP A 1 99 ? 3.771 5.738 -14.141 1.00 90.81 99 ASP A C 1
ATOM 806 O O . ASP A 1 99 ? 2.875 6.537 -13.857 1.00 90.81 99 ASP A O 1
ATOM 810 N N . ALA A 1 100 ? 3.569 4.415 -14.115 1.00 91.50 100 ALA A N 1
ATOM 811 C CA . ALA A 1 100 ? 2.271 3.809 -13.824 1.00 91.50 100 ALA A CA 1
ATOM 812 C C . ALA A 1 100 ? 1.770 4.138 -12.405 1.00 91.50 100 ALA A C 1
ATOM 814 O O . ALA A 1 100 ? 0.622 4.551 -12.233 1.00 91.50 100 ALA A O 1
ATOM 815 N N . LEU A 1 101 ? 2.621 4.011 -11.378 1.00 91.81 101 LEU A N 1
ATOM 816 C CA . LEU A 1 101 ? 2.256 4.324 -9.990 1.00 91.81 101 LEU A CA 1
ATOM 817 C C . LEU A 1 101 ? 1.894 5.801 -9.808 1.00 91.81 101 LEU A C 1
ATOM 819 O O . LEU A 1 101 ? 0.913 6.112 -9.129 1.00 91.81 101 LEU A O 1
ATOM 823 N N . ASN A 1 102 ? 2.661 6.712 -10.410 1.00 89.12 102 ASN A N 1
ATOM 824 C CA . ASN A 1 102 ? 2.390 8.143 -10.314 1.00 89.12 102 ASN A CA 1
ATOM 825 C C . ASN A 1 102 ? 1.108 8.524 -11.063 1.00 89.12 102 ASN A C 1
ATOM 827 O O . ASN A 1 102 ? 0.311 9.295 -10.534 1.00 89.12 102 ASN A O 1
ATOM 831 N N . SER A 1 103 ? 0.882 7.957 -12.253 1.00 90.50 103 SER A N 1
ATOM 832 C CA . SER A 1 103 ? -0.292 8.270 -13.072 1.00 90.50 103 SER A CA 1
ATOM 833 C C . SER A 1 103 ? -1.595 7.687 -12.528 1.00 90.50 103 SER A C 1
ATOM 835 O O . SER A 1 103 ? -2.648 8.280 -12.747 1.00 90.50 103 SER A O 1
ATOM 837 N N . ILE A 1 104 ? -1.559 6.509 -11.903 1.00 89.94 104 ILE A N 1
ATOM 838 C CA . ILE A 1 104 ? -2.777 5.766 -11.543 1.00 89.94 104 ILE A CA 1
ATOM 839 C C . ILE A 1 104 ? -3.090 5.912 -10.054 1.00 89.94 104 ILE A C 1
ATOM 841 O O . ILE A 1 104 ? -4.252 6.048 -9.685 1.00 89.94 104 ILE A O 1
ATOM 845 N N . VAL A 1 105 ? -2.066 5.890 -9.198 1.00 87.75 105 VAL A N 1
ATOM 846 C CA . VAL A 1 105 ? -2.234 5.708 -7.747 1.00 87.75 105 VAL A CA 1
ATOM 847 C C . VAL A 1 105 ? -2.037 7.013 -6.958 1.00 87.75 105 VAL A C 1
ATOM 849 O O . VAL A 1 105 ? -2.480 7.120 -5.814 1.00 87.75 105 VAL A O 1
ATOM 852 N N . GLY A 1 106 ? -1.395 8.027 -7.556 1.00 81.38 106 GLY A N 1
ATOM 853 C CA . GLY A 1 106 ? -0.991 9.283 -6.904 1.00 81.38 106 GLY A CA 1
ATOM 854 C C . GLY A 1 106 ? -2.092 9.985 -6.098 1.00 81.38 106 GLY A C 1
ATOM 855 O O . GLY A 1 106 ? -1.901 10.293 -4.915 1.00 81.38 106 GLY A O 1
ATOM 856 N N . ASP A 1 107 ? -3.257 10.188 -6.712 1.00 87.06 107 ASP A N 1
ATOM 857 C CA . ASP A 1 107 ? -4.371 10.917 -6.095 1.00 87.06 107 ASP A CA 1
ATOM 858 C C . ASP A 1 107 ? -4.987 10.149 -4.919 1.00 87.06 107 ASP A C 1
ATOM 860 O O . ASP A 1 107 ? -5.207 10.708 -3.840 1.00 87.06 107 ASP A O 1
ATOM 864 N N . LEU A 1 108 ? -5.232 8.844 -5.093 1.00 89.00 108 LEU A N 1
ATOM 865 C CA . LEU A 1 108 ? -5.809 8.015 -4.033 1.00 89.00 108 LEU A CA 1
ATOM 866 C C . LEU A 1 108 ? -4.858 7.857 -2.849 1.00 89.00 108 LEU A C 1
ATOM 868 O O . LEU A 1 108 ? -5.316 7.868 -1.706 1.00 89.00 108 LEU A O 1
ATOM 872 N N . GLN A 1 109 ? -3.549 7.768 -3.093 1.00 88.44 109 GLN A N 1
ATOM 873 C CA . GLN A 1 109 ? -2.579 7.658 -2.004 1.00 88.44 109 GLN A CA 1
ATOM 874 C C . GLN A 1 109 ? -2.545 8.940 -1.177 1.00 88.44 109 GLN A C 1
ATOM 876 O O . GLN A 1 109 ? -2.538 8.878 0.052 1.00 88.44 109 GLN A O 1
ATOM 881 N N . SER A 1 110 ? -2.608 10.097 -1.837 1.00 88.00 110 SER A N 1
ATOM 882 C CA . SER A 1 110 ? -2.713 11.389 -1.155 1.00 88.00 110 SER A CA 1
ATOM 883 C C . SER A 1 110 ? -3.984 11.461 -0.303 1.00 88.00 110 SER A C 1
ATOM 885 O O . SER A 1 110 ? -3.938 11.873 0.854 1.00 88.00 110 SER A O 1
ATOM 887 N N . ARG A 1 111 ? -5.115 10.970 -0.824 1.00 90.19 111 ARG A N 1
ATOM 888 C CA . ARG A 1 111 ? -6.375 10.908 -0.071 1.00 90.19 111 ARG A CA 1
ATOM 889 C C . ARG A 1 111 ? -6.314 9.960 1.131 1.00 90.19 111 ARG A C 1
ATOM 891 O O . ARG A 1 111 ? -6.817 10.322 2.191 1.00 90.19 111 ARG A O 1
ATOM 898 N N . LYS A 1 112 ? -5.703 8.776 0.994 1.00 89.62 112 LYS A N 1
ATOM 899 C CA . LYS A 1 112 ? -5.480 7.842 2.116 1.00 89.62 112 LYS A CA 1
ATOM 900 C C . LYS A 1 112 ? -4.691 8.515 3.236 1.00 89.62 112 LYS A C 1
ATOM 902 O O . LYS A 1 112 ? -5.090 8.411 4.390 1.00 89.62 112 LYS A O 1
ATOM 907 N N . VAL A 1 113 ? -3.608 9.219 2.898 1.00 87.25 113 VAL A N 1
ATOM 908 C CA . VAL A 1 113 ? -2.778 9.938 3.878 1.00 87.25 113 VAL A CA 1
ATOM 909 C C . VAL A 1 113 ? -3.601 10.980 4.634 1.00 87.25 113 VAL A C 1
ATOM 911 O O . VAL A 1 113 ? -3.608 10.952 5.859 1.00 87.25 113 VAL A O 1
ATOM 914 N N . LEU A 1 114 ? -4.372 11.816 3.930 1.00 88.88 114 LEU A N 1
ATOM 915 C CA . LEU A 1 114 ? -5.220 12.832 4.568 1.00 88.88 114 LEU A CA 1
ATOM 916 C C . LEU A 1 114 ? -6.256 12.227 5.529 1.00 88.88 114 LEU A C 1
ATOM 918 O O . LEU A 1 114 ? -6.492 12.768 6.605 1.00 88.88 114 LEU A O 1
ATOM 922 N N . LEU A 1 115 ? -6.865 11.094 5.165 1.00 88.38 115 LEU A N 1
ATOM 923 C CA . LEU A 1 115 ? -7.813 10.396 6.041 1.00 88.38 115 LEU A CA 1
ATOM 924 C C . LEU A 1 115 ? -7.132 9.846 7.296 1.00 88.38 115 LEU A C 1
ATOM 926 O O . LEU A 1 115 ? -7.676 9.965 8.389 1.00 88.38 115 LEU A O 1
ATOM 930 N N . LEU A 1 116 ? -5.939 9.263 7.154 1.00 85.25 116 LEU A N 1
ATOM 931 C CA . LEU A 1 116 ? -5.163 8.775 8.295 1.00 85.25 116 LEU A CA 1
ATOM 932 C C . LEU A 1 116 ? -4.756 9.922 9.231 1.00 85.25 116 LEU A C 1
ATOM 934 O O . LEU A 1 116 ? -4.877 9.778 10.446 1.00 85.25 116 LEU A O 1
ATOM 938 N N . GLU A 1 117 ? -4.332 11.063 8.681 1.00 84.50 117 GLU A N 1
ATOM 939 C CA . GLU A 1 117 ? -4.012 12.272 9.451 1.00 84.50 117 GLU A CA 1
ATOM 940 C C . GLU A 1 117 ? -5.236 12.805 10.206 1.00 84.50 117 GLU A C 1
ATOM 942 O O . GLU A 1 117 ? -5.137 13.138 11.389 1.00 84.50 117 GLU A O 1
ATOM 947 N N . GLN A 1 118 ? -6.401 12.837 9.553 1.00 84.69 118 GLN A N 1
ATOM 948 C CA . GLN A 1 118 ? -7.652 13.243 10.188 1.00 84.69 118 GLN A CA 1
ATOM 949 C C . GLN A 1 118 ? -8.018 12.312 11.355 1.00 84.69 118 GLN A C 1
ATOM 951 O O . GLN A 1 118 ? -8.273 12.784 12.461 1.00 84.69 118 GLN A O 1
ATOM 956 N N . LEU A 1 119 ? -7.989 10.995 11.138 1.00 81.25 119 LEU A N 1
ATOM 957 C CA . LEU A 1 119 ? -8.317 10.004 12.170 1.00 81.25 119 LE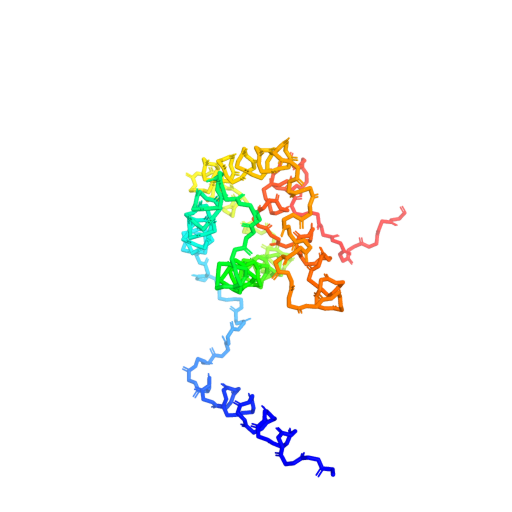U A CA 1
ATOM 958 C C . LEU A 1 119 ? -7.332 10.077 13.351 1.00 81.25 119 LEU A C 1
ATOM 960 O O . LEU A 1 119 ? -7.735 9.979 14.512 1.00 81.25 119 LEU A O 1
ATOM 964 N N . GLN A 1 120 ? -6.048 10.331 13.083 1.00 80.44 120 GLN A N 1
ATOM 965 C CA . GLN A 1 120 ? -5.051 10.564 14.128 1.00 80.44 120 GLN A CA 1
ATOM 966 C C . GLN A 1 120 ? -5.352 11.831 14.946 1.00 80.44 120 GLN A C 1
ATOM 968 O O . GLN A 1 120 ? -5.232 11.801 16.173 1.00 80.44 120 GLN A O 1
ATOM 973 N N . ALA A 1 121 ? -5.750 12.930 14.295 1.00 79.44 121 ALA A N 1
ATOM 974 C CA . ALA A 1 121 ? -6.119 14.180 14.963 1.00 79.44 121 ALA A CA 1
ATOM 975 C C . ALA A 1 121 ? -7.379 14.038 15.836 1.00 79.44 121 ALA A C 1
ATOM 977 O O . ALA A 1 121 ? -7.483 14.685 16.877 1.00 79.44 121 ALA A O 1
ATOM 978 N N . GLU A 1 122 ? -8.296 13.146 15.458 1.00 77.06 122 GLU A N 1
ATOM 979 C CA . GLU A 1 122 ? -9.492 12.779 16.229 1.00 77.06 122 GLU A CA 1
ATOM 980 C C . GLU A 1 122 ? -9.182 11.858 17.432 1.00 77.06 122 GLU A C 1
ATOM 982 O O . GLU A 1 122 ? -10.090 11.402 18.123 1.00 77.06 122 GLU A O 1
ATOM 987 N N . GLY A 1 123 ? -7.903 11.596 17.729 1.00 67.06 123 GLY A N 1
ATOM 988 C CA . GLY A 1 123 ? -7.482 10.787 18.876 1.00 67.06 123 GLY A CA 1
ATOM 989 C C . GLY A 1 123 ? -7.448 9.281 18.605 1.00 67.06 123 GLY A C 1
ATOM 990 O O . GLY A 1 123 ? -7.183 8.509 19.525 1.00 67.06 123 GLY A O 1
ATOM 991 N N . GLN A 1 124 ? -7.632 8.846 17.354 1.00 67.88 124 GLN A N 1
ATOM 992 C CA . GLN A 1 124 ? -7.497 7.442 16.940 1.00 67.88 124 GLN A CA 1
ATOM 993 C C . GLN A 1 124 ? -6.039 7.104 16.581 1.00 67.88 124 GLN A C 1
ATOM 995 O O . GLN A 1 124 ? -5.740 6.502 15.547 1.00 67.88 124 GLN A O 1
ATOM 1000 N N . SER A 1 125 ? -5.101 7.537 17.427 1.00 54.38 125 SER A N 1
ATOM 1001 C CA . SER A 1 125 ? -3.676 7.711 17.108 1.00 54.38 125 SER A CA 1
ATOM 1002 C C . SER A 1 125 ? -2.877 6.433 16.819 1.00 54.38 125 SER A C 1
ATOM 1004 O O . SER A 1 125 ? -1.698 6.523 16.488 1.00 54.38 125 SER A O 1
ATOM 1006 N N . SER A 1 126 ? -3.501 5.256 16.831 1.00 67.19 126 SER A N 1
ATOM 1007 C CA . SER A 1 126 ? -2.890 4.032 16.312 1.00 67.19 126 SER A CA 1
ATOM 1008 C C . SER A 1 126 ? -3.845 3.209 15.453 1.00 67.19 126 SER A C 1
ATOM 1010 O O . SER A 1 126 ? -3.897 1.990 15.561 1.00 67.19 126 SER A O 1
ATOM 1012 N N . ILE A 1 127 ? -4.599 3.853 14.555 1.00 73.94 127 ILE A N 1
ATOM 1013 C CA . ILE A 1 127 ? -5.534 3.158 13.658 1.00 73.94 127 ILE A CA 1
ATOM 1014 C C . ILE A 1 127 ? -4.928 1.894 13.023 1.00 73.94 127 ILE A C 1
ATOM 1016 O O . ILE A 1 127 ? -5.523 0.826 13.116 1.00 73.94 127 ILE A O 1
ATOM 1020 N N . LEU A 1 128 ? -3.691 1.961 12.520 1.00 70.31 128 LEU A N 1
ATOM 1021 C CA . LEU A 1 128 ? -2.988 0.804 11.957 1.00 70.31 128 LEU A CA 1
ATOM 1022 C C . LEU A 1 128 ? -2.717 -0.294 12.998 1.00 70.31 128 LEU A C 1
ATOM 1024 O O . LEU A 1 128 ? -3.002 -1.461 12.740 1.00 70.31 128 LEU A O 1
ATOM 1028 N N . GLU A 1 129 ? -2.249 0.058 14.193 1.00 76.19 129 GLU A N 1
ATOM 1029 C CA . GLU A 1 129 ? -2.006 -0.921 15.263 1.00 76.19 129 GLU A CA 1
ATOM 1030 C C . GLU A 1 129 ? -3.315 -1.534 15.771 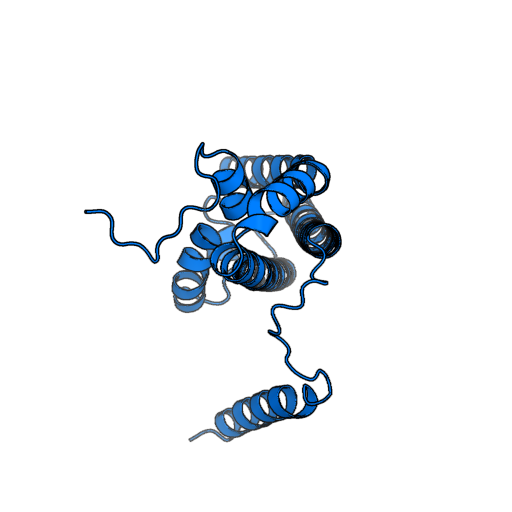1.00 76.19 129 GLU A C 1
ATOM 1032 O O . GLU A 1 129 ? -3.388 -2.729 16.041 1.00 76.19 129 GLU A O 1
ATOM 1037 N N . SER A 1 130 ? -4.376 -0.730 15.848 1.00 78.12 130 SER A N 1
ATOM 1038 C CA . SER A 1 130 ? -5.692 -1.172 16.300 1.00 78.12 130 SER A CA 1
ATOM 1039 C C . SER A 1 130 ? -6.403 -2.063 15.285 1.00 78.12 130 SER A C 1
ATOM 1041 O O . SER A 1 130 ? -7.268 -2.838 15.696 1.00 78.12 130 SER A O 1
ATOM 1043 N N . THR A 1 131 ? -6.039 -1.990 13.995 1.00 85.50 131 THR A N 1
ATOM 1044 C CA . THR A 1 131 ? -6.564 -2.881 12.943 1.00 85.50 131 THR A CA 1
ATOM 1045 C C . THR A 1 131 ? -5.982 -4.284 13.000 1.00 85.50 131 THR A C 1
ATOM 1047 O O . THR A 1 131 ? -6.645 -5.228 12.570 1.00 85.50 131 THR A O 1
ATOM 1050 N N . ALA A 1 132 ? -4.779 -4.442 13.558 1.00 86.69 132 ALA A N 1
ATOM 1051 C CA . ALA A 1 132 ? -4.150 -5.744 13.665 1.00 86.69 132 ALA A CA 1
ATOM 1052 C C . ALA A 1 132 ? -4.974 -6.678 14.568 1.00 86.69 132 ALA A C 1
ATOM 1054 O O . ALA A 1 132 ? -5.445 -6.263 15.631 1.00 86.69 132 ALA A O 1
ATOM 1055 N N . PRO A 1 133 ? -5.137 -7.961 14.196 1.00 86.25 133 PRO A N 1
ATOM 1056 C CA . PRO A 1 133 ? -5.859 -8.917 15.030 1.00 86.25 133 PRO A CA 1
ATOM 1057 C C . PRO A 1 133 ? -5.124 -9.214 16.348 1.00 86.25 133 PRO A C 1
ATOM 1059 O O . PRO A 1 133 ? -5.760 -9.639 17.312 1.00 86.25 133 PRO A O 1
ATOM 1062 N N . SER A 1 134 ? -3.804 -8.995 16.402 1.00 88.00 134 SER A N 1
ATOM 1063 C CA . SER A 1 134 ? -2.988 -9.046 17.620 1.00 88.00 134 SER A CA 1
ATOM 1064 C C . SER A 1 134 ? -1.728 -8.180 17.491 1.00 88.00 134 SER A C 1
ATOM 1066 O O . SER A 1 134 ? -1.362 -7.759 16.390 1.00 88.00 134 SER A O 1
ATOM 1068 N N . HIS A 1 135 ? -1.033 -7.948 18.609 1.00 87.88 135 HIS A N 1
ATOM 1069 C CA . HIS A 1 135 ? 0.248 -7.235 18.618 1.00 87.88 135 HIS A CA 1
ATOM 1070 C C . HIS A 1 135 ? 1.335 -7.987 17.833 1.00 87.88 135 HIS A C 1
ATOM 1072 O O . HIS A 1 135 ? 2.079 -7.384 17.069 1.00 87.88 135 HIS A O 1
ATOM 1078 N N . GLU A 1 136 ? 1.392 -9.315 17.939 1.00 90.81 136 GLU A N 1
ATOM 1079 C CA . GLU A 1 136 ? 2.341 -10.132 17.175 1.00 90.81 136 GLU A CA 1
ATOM 1080 C C . GLU A 1 136 ? 2.092 -10.018 15.667 1.00 90.81 136 GLU A C 1
ATOM 1082 O O . GLU A 1 136 ? 3.039 -9.931 14.887 1.00 90.81 136 GLU A O 1
ATOM 1087 N N . ALA A 1 137 ? 0.822 -9.982 15.247 1.00 87.75 137 ALA A N 1
ATOM 1088 C CA . ALA A 1 137 ? 0.472 -9.771 13.847 1.00 87.75 137 ALA A CA 1
ATOM 1089 C C . ALA A 1 137 ? 0.953 -8.395 13.355 1.00 87.75 137 ALA A C 1
ATOM 1091 O O . ALA A 1 137 ? 1.504 -8.297 12.256 1.00 87.75 137 ALA A O 1
ATOM 1092 N N . TRP A 1 138 ? 0.806 -7.353 14.183 1.00 87.75 138 TRP A N 1
ATOM 1093 C CA . TRP A 1 138 ? 1.323 -6.015 13.892 1.00 87.75 138 TRP A CA 1
ATOM 1094 C C . TRP A 1 138 ? 2.839 -6.004 13.700 1.00 87.75 138 TRP A C 1
ATOM 1096 O O . TRP A 1 138 ? 3.314 -5.501 12.683 1.00 87.75 138 TRP A O 1
ATOM 1106 N N . GLU A 1 139 ? 3.599 -6.609 14.612 1.00 87.75 139 GLU A N 1
ATOM 1107 C CA . GLU A 1 139 ? 5.064 -6.647 14.516 1.00 87.75 139 GLU A CA 1
ATOM 1108 C C . GLU A 1 139 ? 5.557 -7.396 13.265 1.00 87.75 139 GLU A C 1
ATOM 1110 O O . GLU A 1 139 ? 6.602 -7.058 12.707 1.00 87.75 139 GLU A O 1
ATOM 1115 N N . VAL A 1 140 ? 4.782 -8.360 12.756 1.00 85.75 140 VAL A N 1
ATOM 1116 C CA . VAL A 1 140 ? 5.070 -9.033 11.477 1.00 85.75 140 VAL A CA 1
ATOM 1117 C C . VAL A 1 140 ? 4.760 -8.141 10.271 1.00 85.75 140 VAL A C 1
ATOM 1119 O O . VAL A 1 140 ? 5.523 -8.134 9.300 1.00 85.75 140 VAL A O 1
ATOM 1122 N N . LEU A 1 141 ? 3.645 -7.404 10.293 1.00 85.06 141 LEU A N 1
ATOM 1123 C CA . LEU A 1 141 ? 3.193 -6.621 9.138 1.00 85.06 141 LEU A CA 1
ATOM 1124 C C . LEU A 1 141 ? 3.885 -5.257 9.031 1.00 85.06 141 LEU A C 1
ATOM 1126 O O . LEU A 1 141 ? 4.168 -4.798 7.926 1.00 85.06 141 LEU A O 1
ATOM 1130 N N . LYS A 1 142 ? 4.200 -4.611 10.155 1.00 85.31 142 LYS A N 1
ATOM 1131 C CA . LYS A 1 142 ? 4.781 -3.262 10.214 1.00 85.31 142 LYS A CA 1
ATOM 1132 C C . LYS A 1 142 ? 6.030 -3.087 9.330 1.00 85.31 142 LYS A C 1
ATOM 1134 O O . LYS A 1 142 ? 6.060 -2.130 8.552 1.00 85.31 142 LYS A O 1
ATOM 1139 N N . PRO A 1 143 ? 7.032 -3.993 9.341 1.00 85.50 143 PRO A N 1
ATOM 1140 C CA . PRO A 1 143 ? 8.162 -3.906 8.416 1.00 85.50 143 PRO A CA 1
ATOM 1141 C C . PRO A 1 143 ? 7.744 -4.006 6.944 1.00 85.50 143 PRO A C 1
ATOM 1143 O O . PRO A 1 143 ? 8.339 -3.344 6.097 1.00 85.50 143 PRO A O 1
ATOM 1146 N N . ARG A 1 144 ? 6.712 -4.802 6.627 1.00 85.44 144 ARG A N 1
ATOM 1147 C CA . ARG A 1 144 ? 6.201 -4.951 5.257 1.00 85.44 144 ARG A CA 1
ATOM 1148 C C . ARG A 1 144 ? 5.481 -3.698 4.781 1.00 85.44 144 ARG A C 1
ATOM 1150 O O . ARG A 1 144 ? 5.715 -3.288 3.653 1.00 85.44 144 ARG A O 1
ATOM 1157 N N . ILE A 1 145 ? 4.692 -3.045 5.634 1.00 85.12 145 ILE A N 1
ATOM 1158 C CA . ILE A 1 145 ? 4.054 -1.762 5.300 1.00 85.12 145 ILE A CA 1
ATOM 1159 C C . ILE A 1 145 ? 5.126 -0.723 4.963 1.00 85.12 145 ILE A C 1
ATOM 1161 O O . ILE A 1 145 ? 5.061 -0.077 3.919 1.00 85.12 145 ILE A O 1
ATOM 1165 N N . ASN A 1 146 ? 6.163 -0.620 5.792 1.00 85.31 146 ASN A N 1
ATOM 1166 C CA . ASN A 1 146 ? 7.257 0.327 5.566 1.00 85.31 146 ASN A CA 1
ATOM 1167 C C . ASN A 1 146 ? 8.110 -0.033 4.340 1.00 85.31 146 ASN A C 1
ATOM 1169 O O . ASN A 1 146 ? 8.691 0.843 3.702 1.00 85.31 146 ASN A O 1
ATOM 1173 N N . GLY A 1 147 ? 8.208 -1.323 4.021 1.00 84.81 147 GLY A N 1
ATOM 1174 C CA . GLY A 1 147 ? 9.034 -1.832 2.936 1.00 84.81 147 GLY A CA 1
ATOM 1175 C C . GLY A 1 147 ? 8.342 -1.830 1.579 1.00 84.81 147 GLY A C 1
ATOM 1176 O O . GLY A 1 147 ? 8.976 -1.475 0.590 1.00 84.81 147 GLY A O 1
ATOM 1177 N N . TYR A 1 148 ? 7.070 -2.207 1.518 1.00 88.69 148 TYR A N 1
ATOM 1178 C CA . TYR A 1 148 ? 6.448 -2.719 0.297 1.00 88.69 148 TYR A CA 1
ATOM 1179 C C . TYR A 1 148 ? 5.058 -2.153 0.012 1.00 88.69 148 TYR A C 1
ATOM 1181 O O . TYR A 1 148 ? 4.545 -2.385 -1.071 1.00 88.69 148 TYR A O 1
ATOM 1189 N N . SER A 1 149 ? 4.451 -1.386 0.922 1.00 89.81 149 SER A N 1
ATOM 1190 C CA . SER A 1 149 ? 3.186 -0.694 0.625 1.00 89.81 149 SER A CA 1
ATOM 1191 C C . SER A 1 149 ? 3.310 0.259 -0.572 1.00 89.81 149 SER A C 1
ATOM 1193 O O . SER A 1 149 ? 4.410 0.689 -0.937 1.00 89.81 149 SER A O 1
ATOM 1195 N N . VAL A 1 150 ? 2.177 0.683 -1.136 1.00 91.50 150 VAL A N 1
ATOM 1196 C CA . VAL A 1 150 ? 2.122 1.681 -2.218 1.00 91.50 150 VAL A CA 1
ATOM 1197 C C . VAL A 1 150 ? 2.888 2.945 -1.844 1.00 91.50 150 VAL A C 1
ATOM 1199 O O . VAL A 1 150 ? 3.629 3.485 -2.665 1.00 91.50 150 VAL A O 1
ATOM 1202 N N . GLN A 1 151 ? 2.754 3.404 -0.597 1.00 89.25 151 GLN A N 1
ATOM 1203 C CA . GLN A 1 151 ? 3.486 4.570 -0.107 1.00 89.25 151 GLN A CA 1
ATOM 1204 C C . GLN A 1 151 ? 4.998 4.361 -0.214 1.00 89.25 151 GLN A C 1
ATOM 1206 O O . GLN A 1 151 ? 5.717 5.231 -0.708 1.00 89.25 151 GLN A O 1
ATOM 1211 N N . ALA A 1 152 ? 5.482 3.197 0.218 1.00 89.38 152 ALA A N 1
ATOM 1212 C CA . ALA A 1 152 ? 6.895 2.860 0.171 1.00 89.38 152 ALA A CA 1
ATOM 1213 C C . ALA A 1 152 ? 7.411 2.768 -1.278 1.00 89.38 152 ALA A C 1
ATOM 1215 O O . ALA A 1 152 ? 8.535 3.188 -1.568 1.00 89.38 152 ALA A O 1
ATOM 1216 N N . LEU A 1 153 ? 6.602 2.245 -2.201 1.00 91.56 153 LEU A N 1
ATOM 1217 C CA . LEU A 1 153 ? 6.922 2.193 -3.632 1.00 91.56 153 LEU A CA 1
ATOM 1218 C C . LEU A 1 153 ? 6.983 3.598 -4.256 1.00 91.56 153 LEU A C 1
ATOM 1220 O O . LEU A 1 153 ? 7.936 3.925 -4.963 1.00 91.56 153 LEU A O 1
ATOM 1224 N N . GLN A 1 154 ? 6.021 4.470 -3.942 1.00 89.75 154 GLN A N 1
ATOM 1225 C CA . GLN A 1 154 ? 6.011 5.853 -4.427 1.00 89.75 154 GLN A CA 1
ATOM 1226 C C . GLN A 1 154 ? 7.192 6.672 -3.905 1.00 89.75 154 GLN A C 1
ATOM 1228 O O . GLN A 1 154 ? 7.769 7.455 -4.657 1.00 89.75 154 GLN A O 1
ATOM 1233 N N . ILE A 1 155 ? 7.574 6.494 -2.636 1.00 87.44 155 ILE A N 1
ATOM 1234 C CA . ILE A 1 155 ? 8.766 7.143 -2.074 1.00 87.44 155 ILE A CA 1
ATOM 1235 C C . ILE A 1 155 ? 10.002 6.737 -2.878 1.00 87.44 155 ILE A C 1
ATOM 1237 O O . ILE A 1 155 ? 10.748 7.613 -3.309 1.00 87.44 155 ILE A O 1
ATOM 1241 N N . ARG A 1 156 ? 10.174 5.440 -3.171 1.00 88.00 156 ARG A N 1
ATOM 1242 C CA . ARG A 1 156 ? 11.271 4.946 -4.022 1.00 88.00 156 ARG A CA 1
ATOM 1243 C C . ARG A 1 156 ? 11.285 5.617 -5.384 1.00 88.00 156 ARG A C 1
ATOM 1245 O O . ARG A 1 156 ? 12.337 6.081 -5.795 1.00 88.00 156 ARG A O 1
ATOM 1252 N N . CYS A 1 157 ? 10.136 5.781 -6.030 1.00 88.56 157 CYS A N 1
ATOM 1253 C CA . CYS A 1 157 ? 10.054 6.489 -7.309 1.00 88.56 157 CYS A CA 1
ATOM 1254 C C . CYS A 1 157 ? 10.465 7.969 -7.265 1.00 88.56 157 CYS A C 1
ATOM 1256 O O . CYS A 1 157 ? 10.761 8.536 -8.312 1.00 88.56 157 CYS A O 1
ATOM 1258 N N . ARG A 1 158 ? 10.493 8.606 -6.086 1.00 85.00 158 ARG A N 1
ATOM 1259 C CA . ARG A 1 158 ? 10.951 9.997 -5.917 1.00 85.00 158 ARG A CA 1
ATOM 1260 C C . ARG A 1 158 ? 12.449 10.112 -5.641 1.00 85.00 158 ARG A C 1
ATOM 1262 O O . ARG A 1 158 ? 12.986 11.215 -5.714 1.00 85.00 158 ARG A O 1
ATOM 1269 N N . HIS A 1 159 ? 13.124 9.018 -5.294 1.00 83.88 159 HIS A N 1
ATOM 1270 C CA . HIS A 1 159 ? 14.569 9.043 -5.096 1.00 83.88 159 HIS A CA 1
ATOM 1271 C C . HIS A 1 159 ? 15.293 9.126 -6.450 1.00 83.88 159 HIS A C 1
ATOM 1273 O O . HIS A 1 159 ? 14.842 8.493 -7.404 1.00 83.88 159 HIS A O 1
ATOM 1279 N N . PRO A 1 160 ? 16.434 9.842 -6.546 1.00 71.44 160 PRO A N 1
ATOM 1280 C CA . PRO A 1 160 ? 17.193 9.965 -7.796 1.00 71.44 160 PRO A CA 1
ATOM 1281 C C . PRO A 1 160 ? 17.581 8.616 -8.413 1.00 71.44 160 PRO A C 1
ATOM 1283 O O . PRO A 1 160 ? 17.661 8.483 -9.628 1.00 71.44 160 PRO A O 1
ATOM 1286 N N . GLU A 1 161 ? 17.784 7.611 -7.562 1.00 70.25 161 GLU A N 1
ATOM 1287 C CA . GLU A 1 161 ? 18.165 6.251 -7.957 1.00 70.25 161 GLU A CA 1
ATOM 1288 C C . GLU A 1 161 ? 16.978 5.273 -7.979 1.00 70.25 161 GLU A C 1
ATOM 1290 O O . GLU A 1 161 ? 17.129 4.078 -8.248 1.00 70.25 161 GLU A O 1
ATOM 1295 N N . GLY A 1 162 ? 15.769 5.782 -7.731 1.00 74.81 162 GLY A N 1
ATOM 1296 C CA . GLY A 1 162 ? 14.542 5.008 -7.760 1.00 74.81 162 GLY A CA 1
ATOM 1297 C C . GLY A 1 162 ? 14.532 3.878 -6.727 1.00 74.81 162 GLY A C 1
ATOM 1298 O O . GLY A 1 162 ? 14.853 4.034 -5.546 1.00 74.81 162 GLY A O 1
ATOM 1299 N N . TYR A 1 163 ? 14.178 2.690 -7.210 1.00 74.50 163 TYR A N 1
ATOM 1300 C CA . TYR A 1 163 ? 14.368 1.428 -6.509 1.00 74.50 163 TYR A CA 1
ATOM 1301 C C . TYR A 1 163 ? 15.868 1.121 -6.428 1.00 74.50 163 TYR A C 1
ATOM 1303 O O . TYR A 1 163 ? 16.441 0.551 -7.364 1.00 74.50 163 TYR A O 1
ATOM 1311 N N . TRP A 1 164 ? 16.502 1.553 -5.336 1.00 64.00 164 TRP A N 1
ATOM 1312 C CA . TRP A 1 164 ? 17.885 1.198 -5.025 1.00 64.00 164 TRP A CA 1
ATOM 1313 C C . TRP A 1 164 ? 18.018 -0.322 -4.894 1.00 64.00 164 TRP A C 1
ATOM 1315 O O . TRP A 1 164 ? 17.179 -0.969 -4.258 1.00 64.00 164 TRP A O 1
ATOM 1325 N N . ASP A 1 165 ? 19.071 -0.881 -5.486 1.00 55.78 165 ASP A N 1
ATOM 1326 C CA . ASP A 1 165 ? 19.391 -2.298 -5.372 1.00 55.78 165 ASP A CA 1
ATOM 1327 C C . ASP A 1 165 ? 20.069 -2.569 -4.023 1.00 55.78 165 ASP A C 1
ATOM 1329 O O . ASP A 1 165 ? 21.271 -2.382 -3.849 1.00 55.78 165 ASP A O 1
ATOM 1333 N N . TRP A 1 166 ? 19.280 -2.991 -3.035 1.00 54.66 166 TRP A N 1
ATOM 1334 C CA . TRP A 1 166 ? 19.787 -3.360 -1.708 1.00 54.66 166 TRP A CA 1
ATOM 1335 C C . TRP A 1 166 ? 20.578 -4.681 -1.710 1.00 54.66 166 TRP A C 1
ATOM 1337 O O . TRP A 1 166 ? 21.021 -5.117 -0.648 1.00 54.66 166 TRP A O 1
ATOM 1347 N N . SER A 1 167 ? 20.740 -5.338 -2.868 1.00 41.66 167 SER A N 1
ATOM 1348 C CA . SER A 1 167 ? 21.584 -6.529 -3.017 1.00 41.66 167 SER A CA 1
ATOM 1349 C C . SER A 1 167 ? 23.045 -6.216 -3.362 1.00 41.66 167 SER A C 1
ATOM 1351 O O . SER A 1 167 ? 23.884 -7.117 -3.305 1.00 41.66 167 SER A O 1
ATOM 1353 N N . ILE A 1 168 ? 23.381 -4.948 -3.621 1.00 37.50 168 ILE A N 1
ATOM 1354 C CA . ILE A 1 168 ? 24.766 -4.480 -3.718 1.00 37.50 168 ILE A CA 1
ATOM 1355 C C . ILE A 1 168 ? 25.133 -3.878 -2.354 1.00 37.50 168 ILE A C 1
ATOM 1357 O O . ILE A 1 168 ? 24.499 -2.901 -1.945 1.00 37.50 168 ILE A O 1
ATOM 1361 N N . PRO A 1 169 ? 26.099 -4.452 -1.611 1.00 31.91 169 PRO A N 1
ATOM 1362 C CA . PRO A 1 169 ? 26.554 -3.870 -0.356 1.00 31.91 169 PRO A CA 1
ATOM 1363 C C . PRO A 1 169 ? 26.994 -2.429 -0.611 1.00 31.91 169 PRO A C 1
ATOM 1365 O O . PRO A 1 169 ? 27.735 -2.172 -1.558 1.00 31.91 169 PRO A O 1
ATOM 1368 N N . SER A 1 170 ? 26.531 -1.492 0.213 1.00 36.75 170 SER A N 1
ATOM 1369 C CA . SER A 1 170 ? 27.164 -0.181 0.292 1.00 36.75 170 SER A CA 1
ATOM 1370 C C . SER A 1 170 ? 28.575 -0.394 0.836 1.00 36.75 170 SER A C 1
ATOM 1372 O O . SER A 1 170 ? 28.707 -0.815 1.990 1.00 36.75 170 SER A O 1
ATOM 1374 N N . ASP A 1 171 ? 29.586 -0.171 -0.003 1.00 40.66 171 ASP A N 1
ATOM 1375 C CA . ASP A 1 171 ? 30.976 -0.021 0.441 1.00 40.66 171 ASP A CA 1
ATOM 1376 C C . ASP A 1 171 ? 31.095 1.029 1.564 1.00 40.66 171 ASP A C 1
ATOM 1378 O O . ASP A 1 171 ? 30.351 2.043 1.526 1.00 40.66 171 ASP A O 1
#

pLDDT: mean 76.64, std 18.2, range [31.91, 94.88]

Foldseek 3Di:
DDPVVVVVVVVVVVVVVVVPPPPDPQPLPPPDQLLVLLVVLQVLLVQLLVLLVVQPPPPAHDLVSLQSNLVSLVVQLVSQVSVLVSCLVPVVCQVNNQVNLCVRPVVSVVSSVVSLVNCCVVVNVPNVCVSQPDNVSCVVSVVSCCCGGSVNQNVLSPDPNRSDNPVDDDD